Protein AF-A0A527YXX5-F1 (afdb_monomer_lite)

Sequence (80 aa):
DKSEKHADIGDEDALESHTFRGVGEIELPAPGLGSLNYDLYLKRLAEKHPNIPVIIEHLSEDDVPRAKKFLDGKFRANGL

Radius of gyration: 15.57 Å; chains: 1; bounding box: 40×31×30 Å

pLDDT: mean 81.22, std 19.36, range [45.91, 98.44]

Foldseek 3Di:
DFDFDWDPPVDPPDDPVNTPGRPGPDDPDAAPRDDDPLLVVLVVCCVPPVPDDDDGDDPDPVCVVVSVVNNVVSCVVNVD

Secondary structure (DSSP, 8-state):
--S------S-TT--GGGS----SS---PPTTTS---HHHHHHHHHHH-TTPPPP---S-GGGHHHHHHHHHHHHHHTT-

Structure (mmCIF, N/CA/C/O backbone):
data_AF-A0A527YXX5-F1
#
_entry.id   AF-A0A527YXX5-F1
#
loop_
_atom_site.group_PDB
_atom_site.id
_atom_site.type_symbol
_atom_site.label_atom_id
_atom_site.label_alt_id
_atom_site.label_comp_id
_atom_site.label_asym_id
_atom_site.label_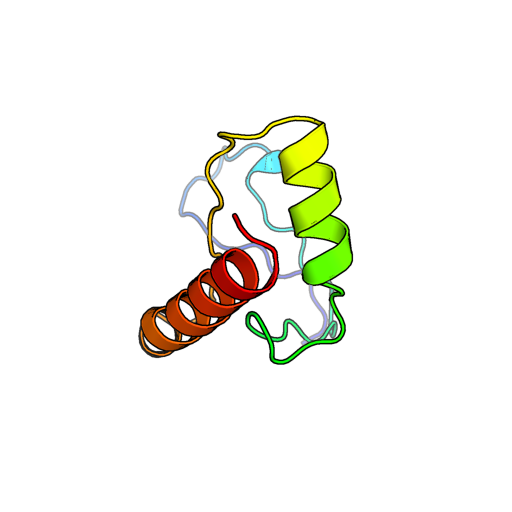entity_id
_atom_site.label_seq_id
_atom_site.pdbx_PDB_ins_code
_atom_site.Cartn_x
_atom_site.Cartn_y
_atom_site.Cartn_z
_atom_site.occupancy
_atom_site.B_iso_or_equiv
_atom_site.auth_seq_id
_atom_site.auth_comp_id
_atom_site.auth_asym_id
_atom_site.auth_atom_id
_atom_site.pdbx_PDB_model_num
ATOM 1 N N . ASP A 1 1 ? 27.250 -0.388 -11.598 1.00 47.22 1 ASP A N 1
ATOM 2 C CA . ASP A 1 1 ? 27.775 0.962 -11.340 1.00 47.22 1 ASP A CA 1
ATOM 3 C C . ASP A 1 1 ? 27.113 1.479 -10.068 1.00 47.22 1 ASP A C 1
ATOM 5 O O . ASP A 1 1 ? 25.923 1.234 -9.908 1.00 47.22 1 ASP A O 1
ATOM 9 N N . LYS A 1 2 ? 27.900 2.010 -9.127 1.00 46.19 2 LYS A N 1
ATOM 10 C CA . LYS A 1 2 ? 27.545 2.235 -7.703 1.00 46.19 2 LYS A CA 1
ATOM 11 C C . LYS A 1 2 ? 27.264 3.710 -7.386 1.00 46.19 2 LYS A C 1
ATOM 13 O O . LYS A 1 2 ? 27.293 4.109 -6.225 1.00 46.19 2 LYS A O 1
ATOM 18 N N . SER A 1 3 ? 27.086 4.521 -8.417 1.00 50.66 3 SER A N 1
ATOM 19 C CA . SER A 1 3 ? 26.788 5.941 -8.308 1.00 50.66 3 SER A CA 1
ATOM 20 C C . SER A 1 3 ? 25.343 6.157 -7.862 1.00 50.66 3 SER A C 1
ATOM 22 O O . SER A 1 3 ? 24.436 5.412 -8.245 1.00 50.66 3 SER A O 1
ATOM 24 N N . GLU A 1 4 ? 25.136 7.180 -7.030 1.00 49.50 4 GLU A N 1
ATOM 25 C CA . GLU A 1 4 ? 23.806 7.719 -6.758 1.00 49.50 4 GLU A CA 1
ATOM 26 C C . GLU A 1 4 ? 23.123 8.028 -8.095 1.00 49.50 4 GLU A C 1
ATOM 28 O O . GLU A 1 4 ? 23.687 8.694 -8.965 1.00 49.50 4 GLU A O 1
ATOM 33 N N . LYS A 1 5 ? 21.920 7.484 -8.286 1.00 54.34 5 LYS A N 1
ATOM 34 C CA . LYS A 1 5 ? 21.125 7.751 -9.480 1.00 54.34 5 LYS A CA 1
ATOM 35 C C . LYS A 1 5 ? 20.192 8.902 -9.169 1.00 54.34 5 LYS A C 1
ATOM 37 O O . LYS A 1 5 ? 19.277 8.747 -8.366 1.00 54.34 5 LYS A O 1
ATOM 42 N N . HIS A 1 6 ? 20.430 10.031 -9.816 1.00 55.44 6 HIS A N 1
ATOM 43 C CA . HIS A 1 6 ? 19.459 11.108 -9.887 1.00 55.44 6 HIS A CA 1
ATOM 44 C C . HIS A 1 6 ? 18.490 10.772 -11.021 1.00 55.44 6 HIS A C 1
ATOM 46 O O . HIS A 1 6 ? 18.922 10.425 -12.121 1.00 55.44 6 HIS A O 1
ATOM 52 N N . ALA A 1 7 ? 17.184 10.816 -10.751 1.00 53.31 7 ALA A N 1
ATOM 53 C CA . ALA A 1 7 ? 16.212 10.855 -11.833 1.00 53.31 7 ALA A CA 1
ATOM 54 C C . ALA A 1 7 ? 16.439 12.173 -12.585 1.00 53.31 7 ALA A C 1
ATOM 56 O O . ALA A 1 7 ? 16.278 13.242 -11.999 1.00 53.31 7 ALA A O 1
ATOM 57 N N . ASP A 1 8 ? 16.877 12.091 -13.841 1.00 57.91 8 ASP A N 1
ATOM 58 C CA . ASP A 1 8 ? 16.989 13.256 -14.713 1.00 57.91 8 ASP A CA 1
ATOM 59 C C . ASP A 1 8 ? 15.572 13.694 -15.092 1.00 57.91 8 ASP A C 1
ATOM 61 O O . ASP A 1 8 ? 14.933 13.124 -15.977 1.00 57.91 8 ASP A O 1
ATOM 65 N N . ILE A 1 9 ? 15.045 14.649 -14.331 1.00 59.34 9 ILE A N 1
ATOM 66 C CA . ILE A 1 9 ? 13.728 15.244 -14.564 1.00 59.34 9 ILE A CA 1
ATOM 67 C C . ILE A 1 9 ? 13.779 16.365 -15.615 1.00 59.34 9 ILE A C 1
ATOM 69 O O . ILE A 1 9 ? 12.763 17.019 -15.842 1.00 59.34 9 ILE A O 1
ATOM 73 N N . GLY A 1 10 ? 14.922 16.559 -16.291 1.00 54.75 10 GLY A N 1
ATOM 74 C CA . GLY A 1 10 ? 15.085 17.530 -17.375 1.00 54.75 10 GLY A CA 1
ATOM 75 C C .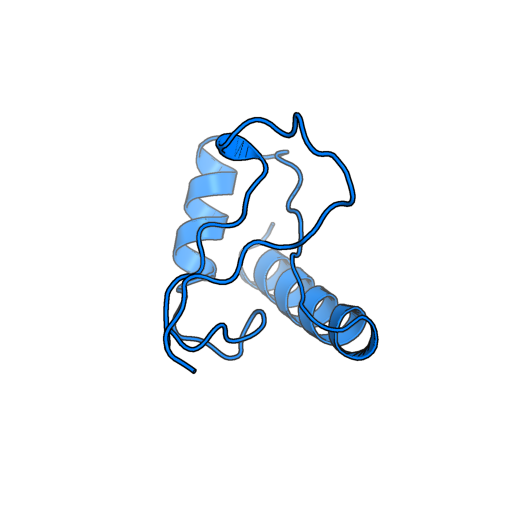 GLY A 1 10 ? 15.080 18.991 -16.923 1.00 54.75 10 GLY A C 1
ATOM 76 O O . GLY A 1 10 ? 14.849 19.875 -17.745 1.00 54.75 10 GLY A O 1
ATOM 77 N N . ASP A 1 11 ? 15.304 19.242 -15.633 1.00 58.59 11 ASP A N 1
ATOM 78 C CA . ASP A 1 11 ? 15.307 20.571 -15.027 1.00 58.59 11 ASP A CA 1
ATOM 79 C C . ASP A 1 11 ? 16.603 20.760 -14.227 1.00 58.59 11 ASP A C 1
ATOM 81 O O . ASP A 1 11 ? 16.798 20.140 -13.178 1.00 58.59 11 ASP A O 1
ATOM 85 N N . GLU A 1 12 ? 17.511 21.583 -14.760 1.00 60.81 12 GLU A N 1
ATOM 86 C CA . GLU A 1 12 ? 18.829 21.866 -14.171 1.00 60.81 12 GLU A CA 1
ATOM 87 C C . GLU A 1 12 ? 18.726 22.612 -12.824 1.00 60.81 12 GLU A C 1
ATOM 89 O O . GLU A 1 12 ? 19.680 22.590 -12.045 1.00 60.81 12 GLU A O 1
ATOM 94 N N . ASP A 1 13 ? 17.562 23.198 -12.515 1.00 62.53 13 ASP A N 1
ATOM 95 C CA . ASP A 1 13 ? 17.294 23.981 -11.302 1.00 62.53 13 ASP A CA 1
ATOM 96 C C . ASP A 1 13 ? 16.358 23.263 -10.308 1.00 62.53 13 ASP A C 1
ATOM 98 O O . ASP A 1 13 ? 15.870 23.864 -9.340 1.00 62.53 13 ASP A O 1
ATOM 102 N N . ALA A 1 14 ? 16.093 21.968 -10.506 1.00 59.28 14 ALA A N 1
ATOM 103 C CA . ALA A 1 14 ? 15.243 21.209 -9.599 1.00 59.28 14 ALA A CA 1
ATOM 104 C C . ALA A 1 14 ? 15.816 21.202 -8.168 1.00 59.28 14 ALA A C 1
ATOM 106 O O . ALA A 1 14 ? 16.919 20.716 -7.916 1.00 59.28 14 ALA A O 1
ATOM 107 N N . LEU A 1 15 ? 15.037 21.714 -7.203 1.00 57.03 15 LEU A N 1
ATOM 108 C CA . LEU A 1 15 ? 15.3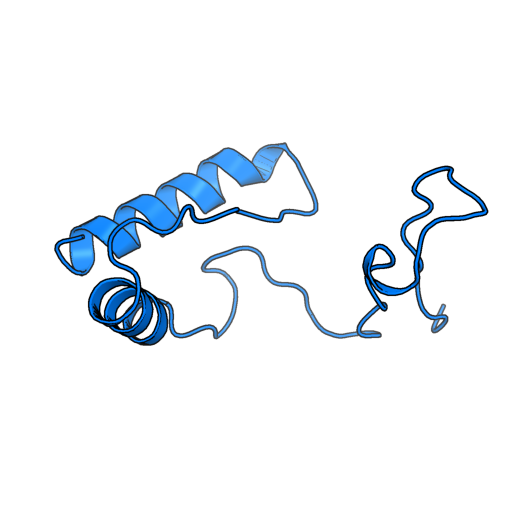90 21.691 -5.777 1.00 57.03 15 LEU A CA 1
ATOM 109 C C . LEU A 1 15 ? 15.787 20.268 -5.351 1.00 57.03 15 LEU A C 1
ATOM 111 O O . LEU A 1 15 ? 15.134 19.308 -5.752 1.00 57.03 15 LEU A O 1
ATOM 115 N N . GLU A 1 16 ? 16.782 20.116 -4.468 1.00 53.44 16 GLU A N 1
ATOM 116 C CA . GLU A 1 16 ? 17.232 18.795 -3.984 1.00 53.44 16 GLU A CA 1
ATOM 117 C C . GLU A 1 16 ? 16.084 17.907 -3.458 1.00 53.44 16 GLU A C 1
ATOM 119 O O . GLU A 1 16 ? 16.156 16.682 -3.555 1.00 53.44 16 GLU A O 1
ATOM 124 N N . SER A 1 17 ? 15.002 18.504 -2.945 1.00 54.75 17 SER A N 1
ATOM 125 C CA . SER A 1 17 ? 13.781 17.803 -2.520 1.00 54.75 17 SER A CA 1
ATOM 126 C C . SER A 1 17 ? 13.020 17.095 -3.648 1.00 54.75 17 SER A C 1
ATOM 128 O O . SER A 1 17 ? 12.177 16.249 -3.363 1.00 54.75 17 SER A O 1
ATOM 130 N N . HIS A 1 18 ? 13.283 17.449 -4.907 1.00 45.91 18 HIS A N 1
ATOM 131 C CA . HIS A 1 18 ? 12.722 16.841 -6.117 1.00 45.91 18 HIS A CA 1
ATOM 132 C C . HIS A 1 18 ? 13.673 15.837 -6.775 1.00 45.91 18 HIS A C 1
ATOM 134 O O . HIS A 1 18 ? 13.303 15.192 -7.753 1.00 45.91 18 HIS A O 1
ATOM 140 N N . THR A 1 19 ? 14.867 15.642 -6.207 1.00 49.69 19 THR A N 1
ATOM 141 C CA . THR A 1 19 ? 15.744 14.532 -6.577 1.00 49.69 19 THR A CA 1
ATOM 142 C C . THR A 1 19 ? 15.476 13.347 -5.657 1.00 49.69 19 THR A C 1
ATOM 144 O O . THR A 1 19 ? 15.629 13.430 -4.436 1.00 49.69 19 THR A O 1
ATOM 147 N N . PHE A 1 20 ? 15.061 12.218 -6.232 1.00 50.28 20 PHE A N 1
ATOM 148 C CA . PHE A 1 20 ? 15.006 10.958 -5.500 1.00 50.28 20 PHE A CA 1
ATOM 149 C C . PHE A 1 20 ? 16.451 10.559 -5.184 1.00 50.28 20 PHE A C 1
ATOM 151 O O . PHE A 1 20 ? 17.169 10.091 -6.067 1.00 50.28 20 PHE A O 1
ATOM 158 N N . ARG A 1 21 ? 16.926 10.818 -3.958 1.00 55.25 21 ARG A N 1
ATOM 159 C CA . ARG A 1 21 ? 18.275 10.412 -3.544 1.00 55.25 21 ARG A CA 1
ATOM 160 C C . ARG A 1 21 ? 18.349 8.889 -3.615 1.00 55.25 21 ARG A C 1
ATOM 162 O O . ARG A 1 21 ? 17.730 8.191 -2.813 1.00 55.25 21 ARG A O 1
ATOM 169 N N . GLY A 1 22 ? 19.057 8.389 -4.626 1.00 51.03 22 GLY A N 1
ATOM 170 C CA . GLY A 1 22 ? 19.183 6.967 -4.906 1.00 51.03 22 GLY A CA 1
ATOM 171 C C . GLY A 1 22 ? 19.706 6.206 -3.690 1.00 51.03 22 GLY A C 1
ATOM 172 O O . GLY A 1 22 ? 20.799 6.459 -3.198 1.00 51.03 22 GLY A O 1
ATOM 173 N N . VAL A 1 23 ? 18.930 5.232 -3.228 1.00 53.00 23 VAL A N 1
ATOM 174 C CA . VAL A 1 23 ? 19.187 4.400 -2.042 1.00 53.00 23 VAL A CA 1
ATOM 175 C C . VAL A 1 23 ? 20.279 3.324 -2.239 1.00 53.00 23 VAL A C 1
ATOM 177 O O . VAL A 1 23 ? 20.315 2.331 -1.519 1.00 53.00 23 VAL A O 1
ATOM 180 N N . GLY A 1 24 ? 21.190 3.480 -3.205 1.00 58.19 24 GLY A N 1
ATOM 181 C CA . GLY A 1 24 ? 22.163 2.435 -3.561 1.00 58.19 24 G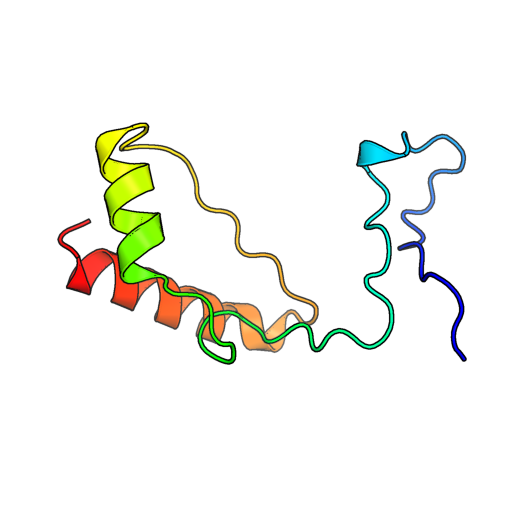LY A CA 1
ATOM 182 C C . GLY A 1 24 ? 21.492 1.122 -4.013 1.00 58.19 24 GLY A C 1
ATOM 183 O O . GLY A 1 24 ? 20.447 1.156 -4.656 1.00 58.19 24 GLY A O 1
ATOM 184 N N . GLU A 1 25 ? 22.073 -0.040 -3.675 1.00 54.03 25 GLU A N 1
ATOM 185 C CA . GLU A 1 25 ? 21.459 -1.376 -3.871 1.00 54.03 25 GLU A CA 1
ATOM 186 C C . GLU A 1 25 ? 20.407 -1.706 -2.794 1.00 54.03 25 GLU A C 1
ATOM 188 O O . GLU A 1 25 ? 20.424 -2.773 -2.182 1.00 54.03 25 GLU A O 1
ATOM 193 N N . ILE A 1 26 ? 19.489 -0.784 -2.513 1.00 61.69 26 ILE A N 1
ATOM 194 C CA . ILE A 1 26 ? 18.287 -1.134 -1.757 1.00 61.69 26 ILE A CA 1
ATOM 195 C C . ILE A 1 26 ? 17.266 -1.657 -2.762 1.00 61.69 26 ILE A C 1
ATOM 197 O O . ILE A 1 26 ? 16.912 -0.981 -3.727 1.00 61.69 26 ILE A O 1
ATOM 201 N N . GLU A 1 27 ? 16.815 -2.890 -2.543 1.00 66.69 27 GLU A N 1
ATOM 202 C CA . GLU A 1 27 ? 15.669 -3.441 -3.251 1.00 66.69 27 GLU A CA 1
ATOM 203 C C . GLU A 1 27 ? 14.491 -2.476 -3.052 1.00 66.69 27 GLU A C 1
ATOM 205 O O . GLU A 1 27 ? 14.147 -2.130 -1.920 1.00 66.69 27 GLU A O 1
ATOM 210 N N . LEU A 1 28 ? 13.910 -2.003 -4.155 1.00 73.81 28 LEU A N 1
ATOM 211 C CA . LEU A 1 28 ? 12.726 -1.145 -4.173 1.00 73.81 28 LEU A CA 1
ATOM 212 C C . LEU A 1 28 ? 11.511 -2.010 -4.531 1.00 73.81 28 LEU A C 1
ATOM 214 O O . LEU A 1 28 ? 11.020 -1.936 -5.661 1.00 73.81 28 LEU A O 1
ATOM 218 N N . PRO A 1 29 ? 11.049 -2.901 -3.632 1.00 85.56 29 PRO A N 1
ATOM 219 C CA . PRO A 1 29 ? 9.948 -3.782 -3.954 1.00 85.56 29 PRO A CA 1
ATOM 220 C C . PRO A 1 29 ? 8.670 -2.964 -4.134 1.00 85.56 29 PRO A C 1
ATOM 222 O O . PRO A 1 29 ? 8.315 -2.127 -3.301 1.00 85.56 29 PRO A O 1
ATOM 225 N N . ALA A 1 30 ? 7.949 -3.255 -5.215 1.00 92.44 30 ALA A N 1
ATOM 226 C CA . ALA A 1 30 ? 6.641 -2.678 -5.474 1.00 92.44 30 ALA A CA 1
ATOM 227 C C . ALA A 1 30 ? 5.665 -2.953 -4.313 1.00 92.44 30 ALA A C 1
ATOM 229 O O . ALA A 1 30 ? 5.855 -3.910 -3.549 1.00 92.44 30 ALA A O 1
ATOM 230 N N . PRO A 1 31 ? 4.567 -2.184 -4.184 1.00 95.12 31 PRO A N 1
ATOM 231 C CA . PRO A 1 31 ? 3.634 -2.365 -3.083 1.00 95.12 31 PRO A CA 1
ATOM 232 C C . PRO A 1 31 ? 3.165 -3.810 -2.912 1.00 95.12 31 PRO A C 1
ATOM 234 O O . PRO A 1 31 ? 2.683 -4.430 -3.860 1.00 95.12 31 PRO A O 1
ATOM 237 N N . GLY A 1 32 ? 3.322 -4.351 -1.704 1.00 93.88 32 GLY A N 1
ATOM 238 C CA . GLY A 1 32 ? 2.971 -5.736 -1.375 1.00 93.88 32 GLY A CA 1
ATOM 239 C C . GLY A 1 32 ? 4.001 -6.806 -1.752 1.00 93.88 32 GLY A C 1
ATOM 240 O O . GLY A 1 32 ? 3.753 -7.974 -1.466 1.00 93.88 32 GLY A O 1
ATOM 241 N N . LEU A 1 33 ? 5.137 -6.438 -2.351 1.00 94.12 33 LEU A N 1
ATOM 242 C CA . LEU A 1 33 ? 6.255 -7.354 -2.627 1.00 94.12 33 LEU A CA 1
ATOM 243 C C . LEU A 1 33 ? 7.405 -7.214 -1.617 1.00 94.12 33 LEU A C 1
ATOM 245 O O . LEU A 1 33 ? 8.339 -8.005 -1.632 1.00 94.12 33 LEU A O 1
ATOM 249 N N . GLY A 1 34 ? 7.335 -6.206 -0.742 1.00 91.88 34 GLY A N 1
ATOM 250 C CA . GLY A 1 34 ? 8.327 -5.932 0.294 1.00 91.88 34 GLY A CA 1
ATOM 251 C C . GLY A 1 34 ? 7.850 -6.262 1.706 1.00 91.88 34 GLY A C 1
ATOM 252 O O . GLY A 1 34 ? 6.808 -6.878 1.921 1.00 91.88 34 GLY A O 1
ATOM 253 N N . SER A 1 35 ? 8.602 -5.781 2.693 1.00 92.50 35 SER A N 1
ATOM 254 C CA . SER A 1 35 ? 8.370 -6.030 4.123 1.00 92.50 35 SER A CA 1
ATOM 255 C C . SER A 1 35 ? 7.593 -4.921 4.847 1.00 92.50 35 SER A C 1
ATOM 257 O O . SER A 1 35 ? 7.446 -4.966 6.070 1.00 92.50 35 SER A O 1
ATOM 259 N N . LEU A 1 36 ? 7.080 -3.916 4.125 1.00 93.50 36 LEU A N 1
ATOM 260 C CA . LEU A 1 36 ? 6.326 -2.817 4.730 1.00 93.50 36 LEU A CA 1
ATOM 261 C C . LEU A 1 36 ? 5.041 -3.330 5.403 1.00 93.50 36 LEU A C 1
ATOM 263 O O . LEU A 1 36 ? 4.209 -3.993 4.784 1.00 93.50 36 LEU A O 1
ATOM 267 N N . ASN A 1 37 ? 4.836 -2.966 6.670 1.00 97.25 37 ASN A N 1
ATOM 268 C CA . ASN A 1 37 ? 3.628 -3.320 7.414 1.00 97.25 37 ASN A CA 1
ATOM 269 C C . ASN A 1 37 ? 2.467 -2.362 7.092 1.00 97.25 37 ASN A C 1
ATOM 271 O O . ASN A 1 37 ? 2.170 -1.443 7.856 1.00 97.25 37 ASN A O 1
ATOM 275 N N . TYR A 1 38 ? 1.809 -2.582 5.953 1.00 97.50 38 TYR A N 1
ATOM 276 C CA . TYR A 1 38 ? 0.697 -1.747 5.484 1.00 97.50 38 TYR A CA 1
ATOM 277 C C . TYR A 1 38 ? -0.422 -1.582 6.517 1.00 97.50 38 TYR A C 1
ATOM 279 O O . TYR A 1 38 ? -0.926 -0.477 6.688 1.00 97.50 38 TYR A O 1
ATOM 287 N N . ASP A 1 39 ? -0.785 -2.645 7.237 1.00 97.94 39 ASP A N 1
ATOM 288 C CA . ASP A 1 39 ? -1.910 -2.608 8.178 1.00 97.94 39 ASP A CA 1
ATOM 289 C C . ASP A 1 39 ? -1.644 -1.635 9.338 1.00 97.94 39 ASP A C 1
ATOM 291 O O . ASP A 1 39 ? -2.529 -0.876 9.733 1.00 97.94 39 ASP A O 1
ATOM 295 N N . LEU A 1 40 ? -0.408 -1.591 9.849 1.00 98.19 40 LEU A N 1
ATOM 296 C CA . LEU A 1 40 ? -0.018 -0.628 10.882 1.00 98.19 40 LEU A CA 1
ATOM 297 C C . LEU A 1 40 ? -0.102 0.818 10.377 1.00 98.19 40 LEU A C 1
ATOM 299 O O . LEU A 1 40 ? -0.649 1.682 11.066 1.00 98.19 40 LEU A O 1
ATOM 303 N N . TYR A 1 41 ? 0.471 1.097 9.205 1.00 96.94 41 TYR A N 1
ATOM 304 C CA . TYR A 1 41 ? 0.559 2.465 8.694 1.00 96.94 41 TYR A CA 1
ATOM 305 C C . TYR A 1 41 ? -0.797 3.004 8.241 1.00 96.94 41 TYR A C 1
ATOM 307 O O . TYR A 1 41 ? -1.110 4.148 8.560 1.00 96.94 41 TYR A O 1
ATOM 315 N N . LEU A 1 42 ? -1.627 2.193 7.580 1.00 96.62 42 LEU A N 1
ATOM 316 C CA . LEU A 1 42 ? -2.961 2.614 7.147 1.00 96.62 42 LEU A CA 1
ATOM 317 C C . LEU A 1 42 ? -3.868 2.950 8.336 1.00 96.62 42 LEU A C 1
ATOM 319 O O . LEU A 1 42 ? -4.514 3.993 8.316 1.00 96.62 42 LEU A O 1
ATOM 323 N N . LYS A 1 43 ? -3.857 2.145 9.409 1.00 96.88 43 LYS A N 1
ATOM 324 C CA . LYS A 1 43 ? -4.614 2.462 10.636 1.00 96.88 43 LYS A CA 1
ATOM 325 C C . LYS A 1 43 ? -4.152 3.771 11.271 1.00 96.88 43 LYS A C 1
ATOM 327 O O . LYS A 1 43 ? -4.969 4.635 11.566 1.00 96.88 43 LYS A O 1
ATOM 332 N N . ARG A 1 44 ? -2.836 3.956 11.419 1.00 97.06 44 ARG A N 1
ATOM 333 C CA . ARG A 1 44 ? -2.271 5.192 11.986 1.00 97.06 44 ARG A CA 1
ATOM 334 C C . ARG A 1 44 ? -2.573 6.424 11.134 1.00 97.06 44 ARG A C 1
ATOM 336 O O . ARG A 1 44 ? -2.793 7.501 11.684 1.00 97.06 44 ARG A O 1
ATOM 343 N N . LEU A 1 45 ? -2.559 6.284 9.807 1.00 96.50 45 LEU A N 1
ATOM 344 C CA . LEU A 1 45 ? -2.954 7.357 8.896 1.00 96.50 45 LEU A CA 1
ATOM 345 C C . LEU A 1 45 ? -4.438 7.673 9.048 1.00 96.50 45 LEU A C 1
ATOM 347 O O . LEU A 1 45 ? -4.772 8.841 9.185 1.00 96.50 45 LEU A O 1
ATOM 351 N N . ALA A 1 46 ? -5.304 6.663 9.112 1.00 96.06 46 ALA A N 1
ATOM 352 C CA . ALA A 1 46 ? -6.734 6.866 9.309 1.00 96.06 46 ALA A CA 1
ATOM 353 C C . ALA A 1 46 ? -7.058 7.571 10.639 1.00 96.06 46 ALA A C 1
ATOM 355 O O . ALA A 1 46 ? -7.907 8.456 10.676 1.00 96.06 46 ALA A O 1
ATOM 356 N N . GLU A 1 47 ? -6.345 7.232 11.717 1.00 97.06 47 GLU A N 1
ATOM 357 C CA . GLU A 1 47 ? -6.503 7.870 13.032 1.00 97.06 47 GLU A CA 1
ATOM 358 C C . GLU A 1 47 ? -6.119 9.356 13.025 1.00 97.06 47 GLU A C 1
ATOM 360 O O . GLU A 1 47 ? -6.769 10.169 13.680 1.00 97.06 47 GLU A O 1
ATOM 365 N N . LYS A 1 48 ? -5.046 9.721 12.312 1.00 97.31 48 LYS A N 1
ATOM 366 C CA . LYS A 1 48 ? -4.501 11.090 12.334 1.00 97.31 48 LYS A CA 1
ATOM 367 C C . LYS A 1 48 ? -5.036 11.978 11.213 1.00 97.31 48 LYS A C 1
ATOM 369 O O . LYS A 1 48 ? -5.215 13.177 11.409 1.00 97.31 48 LYS A O 1
ATOM 374 N N . HIS A 1 49 ? 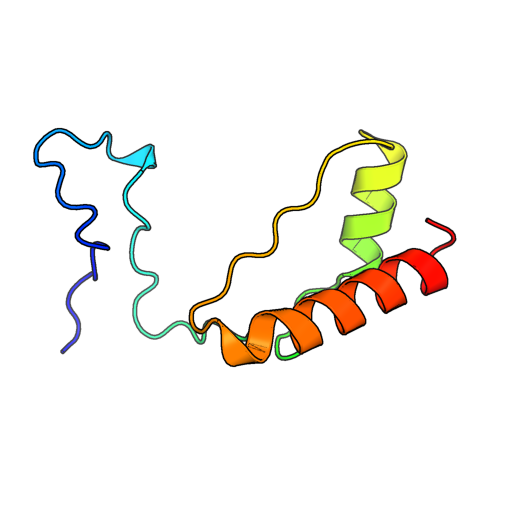-5.254 11.397 10.038 1.00 96.56 49 HIS A N 1
ATOM 375 C CA . HIS A 1 49 ? -5.579 12.073 8.785 1.00 96.56 49 HIS A CA 1
ATOM 376 C C . HIS A 1 49 ? -6.516 11.193 7.923 1.00 96.56 49 HIS A C 1
ATOM 378 O O . HIS A 1 49 ? -6.102 10.700 6.873 1.00 96.56 49 HIS A O 1
ATOM 384 N N . PRO A 1 50 ? -7.787 10.998 8.326 1.00 92.19 50 PRO A N 1
ATOM 385 C CA . PRO A 1 50 ? -8.690 9.993 7.745 1.00 92.19 50 PRO A CA 1
ATOM 386 C C . PRO A 1 50 ? -8.969 10.121 6.240 1.00 92.19 50 PRO A C 1
ATOM 388 O O . PRO A 1 50 ? -9.331 9.135 5.613 1.00 92.19 50 PRO A O 1
ATOM 391 N N . ASN A 1 51 ? -8.778 11.304 5.651 1.00 90.75 51 ASN A N 1
ATOM 392 C CA . ASN A 1 51 ? -9.063 11.579 4.237 1.00 90.75 51 ASN A CA 1
ATOM 393 C C . ASN A 1 51 ? -7.810 11.961 3.434 1.00 90.75 51 ASN A C 1
ATOM 395 O O . ASN A 1 51 ? -7.910 12.653 2.419 1.00 90.75 51 ASN A O 1
ATOM 399 N N . ILE A 1 52 ? -6.618 11.594 3.909 1.00 92.62 52 ILE A N 1
ATOM 400 C CA . ILE A 1 52 ? -5.381 11.918 3.195 1.00 92.62 52 ILE A CA 1
ATOM 401 C C . ILE A 1 52 ? -5.296 11.117 1.882 1.00 92.62 52 ILE A C 1
ATOM 403 O O . ILE A 1 52 ? -5.511 9.901 1.897 1.00 92.62 52 ILE A O 1
ATOM 407 N N . PRO A 1 53 ? -4.988 11.754 0.736 1.00 92.62 53 PRO A N 1
ATOM 408 C CA . PRO A 1 53 ? -4.779 11.019 -0.504 1.00 92.62 53 PRO A CA 1
ATOM 409 C C . PRO A 1 53 ? -3.535 10.132 -0.389 1.00 92.62 53 PRO A C 1
ATOM 411 O O . PRO A 1 53 ? -2.496 10.565 0.109 1.00 92.62 53 PRO A O 1
ATOM 414 N N . VAL A 1 54 ? -3.631 8.897 -0.885 1.00 93.56 54 VAL A N 1
ATOM 415 C CA . VAL A 1 54 ? -2.487 7.983 -0.989 1.00 93.56 54 VAL A CA 1
ATOM 416 C C . VAL A 1 54 ? -2.011 7.920 -2.434 1.00 93.56 54 VAL A C 1
ATOM 418 O O . VAL A 1 54 ? -2.787 7.620 -3.340 1.00 93.56 54 VAL A O 1
ATOM 421 N N . ILE A 1 55 ? -0.724 8.201 -2.631 1.00 94.31 55 ILE A N 1
ATOM 422 C CA . ILE A 1 55 ? -0.049 8.186 -3.930 1.00 94.31 55 ILE A CA 1
ATOM 423 C C . ILE A 1 55 ? 0.737 6.877 -4.041 1.00 94.31 55 ILE A C 1
ATOM 425 O O . ILE A 1 55 ? 1.461 6.504 -3.119 1.00 94.31 55 ILE A O 1
ATOM 429 N N . 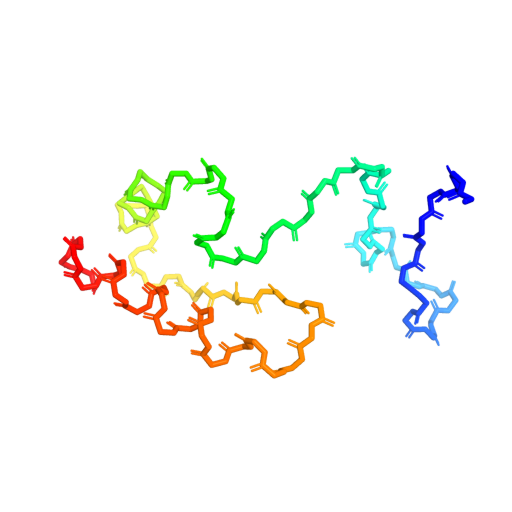ILE A 1 56 ? 0.574 6.169 -5.160 1.00 93.00 56 ILE A N 1
ATOM 430 C CA . ILE A 1 56 ? 1.338 4.959 -5.472 1.00 93.00 56 ILE A CA 1
ATOM 431 C C . ILE A 1 56 ? 2.482 5.357 -6.396 1.00 93.00 56 ILE A C 1
ATOM 433 O O . ILE A 1 56 ? 2.245 5.747 -7.536 1.00 93.00 56 ILE A O 1
ATOM 437 N N . GLU A 1 57 ? 3.709 5.234 -5.903 1.00 89.62 57 GLU A N 1
ATOM 438 C CA . GLU A 1 57 ? 4.919 5.381 -6.706 1.00 89.62 57 GLU A CA 1
ATOM 439 C C . GLU A 1 57 ? 5.333 4.015 -7.268 1.00 89.62 57 GLU A C 1
ATOM 441 O O . GLU A 1 57 ? 5.310 3.004 -6.557 1.00 89.62 57 GLU A O 1
ATOM 446 N N . HIS A 1 58 ? 5.662 3.966 -8.559 1.00 89.12 58 HIS A N 1
ATOM 447 C CA . HIS A 1 58 ? 6.053 2.736 -9.238 1.00 89.12 58 HIS A CA 1
ATOM 448 C C . HIS A 1 58 ? 7.073 3.011 -10.352 1.00 89.12 58 HIS A C 1
ATOM 450 O O . HIS A 1 58 ? 7.035 4.067 -10.975 1.00 89.12 58 HIS A O 1
ATOM 456 N N . LEU A 1 59 ? 7.960 2.046 -10.621 1.00 88.00 59 LEU A N 1
ATOM 457 C CA . LEU A 1 59 ? 9.016 2.164 -11.641 1.00 88.00 59 LEU A CA 1
ATOM 458 C C . LEU A 1 59 ? 8.559 1.792 -13.061 1.00 88.00 59 LEU A C 1
ATOM 460 O O . LEU A 1 59 ? 9.232 2.116 -14.033 1.00 88.00 59 LEU A O 1
ATOM 464 N N . SER A 1 60 ? 7.442 1.075 -13.173 1.00 88.00 60 SER A N 1
ATOM 465 C CA . SER A 1 60 ? 6.890 0.570 -14.435 1.00 88.00 60 SER A CA 1
ATOM 466 C C . SER A 1 60 ? 5.369 0.687 -14.467 1.00 88.00 60 SER A C 1
ATOM 468 O O . SER A 1 60 ? 4.697 0.347 -13.495 1.00 88.00 60 SER A O 1
ATOM 470 N N . GLU A 1 61 ? 4.814 1.170 -15.572 1.00 92.56 61 GLU A N 1
ATOM 471 C CA . GLU A 1 61 ? 3.378 1.446 -15.696 1.00 92.56 61 GLU A CA 1
ATOM 472 C C . GLU A 1 61 ? 2.517 0.173 -15.645 1.00 92.56 61 GLU A C 1
ATOM 474 O O . GLU A 1 61 ? 1.421 0.173 -15.083 1.00 92.56 61 GLU A O 1
ATOM 479 N N . ASP A 1 62 ? 3.028 -0.936 -16.175 1.00 95.06 62 ASP A N 1
ATOM 480 C CA . ASP A 1 62 ? 2.316 -2.213 -16.287 1.00 95.06 62 ASP A CA 1
ATOM 481 C C . ASP A 1 62 ? 1.951 -2.857 -14.938 1.00 95.06 62 ASP A C 1
ATOM 483 O O . ASP A 1 62 ? 0.944 -3.563 -14.843 1.00 95.06 62 ASP A O 1
ATOM 487 N N . ASP A 1 63 ? 2.714 -2.582 -13.879 1.00 95.38 63 ASP A N 1
ATOM 488 C CA . ASP A 1 63 ? 2.445 -3.104 -12.534 1.00 95.38 63 ASP A CA 1
ATOM 489 C C . ASP A 1 63 ? 1.545 -2.184 -11.688 1.00 95.38 63 ASP A C 1
ATOM 491 O O . ASP A 1 63 ? 1.001 -2.608 -10.660 1.00 95.38 63 ASP A O 1
ATOM 495 N N . VAL A 1 64 ? 1.307 -0.940 -12.123 1.00 96.00 64 VAL A N 1
ATOM 496 C CA . VAL A 1 64 ? 0.437 0.017 -11.412 1.00 96.00 64 VAL A CA 1
ATOM 497 C C . VAL A 1 64 ? -0.952 -0.577 -11.112 1.00 96.00 64 VAL A C 1
ATOM 499 O O . VAL A 1 64 ? -1.407 -0.460 -9.966 1.00 96.00 64 VAL A O 1
ATOM 502 N N . PRO A 1 65 ? -1.633 -1.285 -12.042 1.00 97.81 65 PRO A N 1
ATOM 503 C CA . PRO A 1 65 ? -2.914 -1.929 -11.750 1.00 97.81 65 PRO A CA 1
ATOM 504 C C . PRO A 1 65 ? -2.843 -2.969 -10.620 1.00 97.81 65 PRO A C 1
ATOM 506 O O . PRO A 1 65 ? -3.763 -3.058 -9.798 1.00 97.81 65 PRO A O 1
ATOM 509 N N . ARG A 1 66 ? -1.753 -3.745 -10.539 1.00 97.56 66 ARG A N 1
ATOM 510 C CA . ARG A 1 66 ? -1.542 -4.740 -9.475 1.00 97.56 66 ARG A CA 1
ATOM 511 C C . ARG A 1 66 ? -1.302 -4.048 -8.136 1.00 97.56 66 ARG A C 1
ATOM 513 O O . ARG A 1 66 ? -1.966 -4.396 -7.154 1.00 97.56 66 ARG A O 1
ATOM 520 N N . ALA A 1 67 ? -0.407 -3.062 -8.100 1.00 97.44 67 ALA A N 1
ATOM 521 C CA . ALA A 1 67 ? -0.109 -2.274 -6.906 1.00 97.44 67 ALA A CA 1
ATOM 522 C C . ALA A 1 67 ? -1.374 -1.598 -6.349 1.00 97.44 67 ALA A C 1
ATOM 524 O O . ALA A 1 67 ? -1.655 -1.690 -5.150 1.00 97.44 67 ALA A O 1
ATOM 525 N N . LYS A 1 68 ? -2.199 -1.014 -7.229 1.00 97.88 68 LYS A N 1
ATOM 526 C CA . LYS A 1 68 ? -3.495 -0.438 -6.856 1.00 97.88 68 LYS A CA 1
ATOM 527 C C . LYS A 1 68 ? -4.430 -1.483 -6.250 1.00 97.88 68 LYS A C 1
ATOM 529 O O . LYS A 1 68 ? -4.987 -1.255 -5.180 1.00 97.88 68 LYS A O 1
ATOM 534 N N . LYS A 1 69 ? -4.590 -2.643 -6.896 1.00 98.44 69 LYS A N 1
ATOM 535 C CA . LYS A 1 69 ? -5.461 -3.719 -6.395 1.00 98.44 69 LYS A CA 1
ATOM 536 C C . LYS A 1 69 ? -5.029 -4.210 -5.011 1.00 98.44 69 LYS A C 1
ATOM 538 O O . LYS A 1 69 ? -5.887 -4.469 -4.166 1.00 98.44 69 LYS A O 1
ATOM 543 N N . PHE A 1 70 ? -3.723 -4.337 -4.778 1.00 98.06 70 PHE A N 1
ATOM 544 C CA . PHE A 1 70 ? -3.178 -4.690 -3.469 1.00 98.06 70 PHE A CA 1
ATOM 545 C C . PHE A 1 70 ? -3.569 -3.656 -2.405 1.00 98.06 70 PHE A C 1
ATOM 547 O O . PHE A 1 70 ? -4.106 -4.026 -1.359 1.00 98.06 70 PHE A O 1
ATOM 554 N N . LEU A 1 71 ? -3.354 -2.369 -2.689 1.00 97.69 71 LEU A N 1
ATOM 555 C CA . LEU A 1 71 ? -3.640 -1.296 -1.742 1.00 97.69 71 LEU A CA 1
ATOM 556 C C . LEU A 1 71 ? -5.146 -1.163 -1.456 1.00 97.69 71 LEU A C 1
ATOM 558 O O . LEU A 1 71 ? -5.535 -1.097 -0.292 1.00 97.69 71 LEU A O 1
ATOM 562 N N . ASP A 1 72 ? -6.000 -1.235 -2.484 1.00 98.19 72 ASP A N 1
ATOM 563 C CA . ASP A 1 72 ? -7.463 -1.265 -2.326 1.00 98.19 72 ASP A CA 1
ATOM 564 C C . ASP A 1 72 ? -7.905 -2.430 -1.418 1.00 98.19 72 ASP A C 1
ATOM 566 O O . ASP A 1 72 ? -8.816 -2.298 -0.600 1.00 98.19 72 ASP A O 1
ATOM 570 N N . GLY A 1 73 ? -7.270 -3.599 -1.560 1.00 98.44 73 GLY A N 1
ATOM 571 C CA . GLY A 1 73 ? -7.518 -4.757 -0.702 1.00 98.44 73 GLY A CA 1
ATOM 572 C C . GLY A 1 73 ? -7.124 -4.502 0.754 1.00 98.44 73 GLY A C 1
ATOM 573 O O . GLY A 1 73 ? -7.863 -4.881 1.662 1.00 98.44 73 GLY A O 1
ATOM 574 N N . LYS A 1 74 ? -5.995 -3.822 0.979 1.00 98.12 74 LYS A N 1
ATOM 575 C CA . LYS A 1 74 ? -5.529 -3.439 2.315 1.00 98.12 74 LYS A CA 1
ATOM 576 C C . LYS A 1 74 ? -6.446 -2.423 2.988 1.00 98.12 74 LYS A C 1
ATOM 578 O O . LYS A 1 74 ? -6.746 -2.611 4.162 1.00 98.12 74 LYS A O 1
ATOM 583 N N . PHE A 1 75 ? -6.949 -1.421 2.270 1.00 97.31 75 PHE A N 1
ATOM 584 C CA . PHE A 1 75 ? -7.958 -0.504 2.813 1.00 97.31 75 PHE A CA 1
ATOM 585 C C . PHE A 1 75 ? -9.208 -1.261 3.283 1.00 97.31 75 PHE A C 1
ATOM 587 O O . PHE A 1 75 ? -9.529 -1.239 4.473 1.00 97.31 75 PHE A O 1
ATOM 594 N N . ARG A 1 76 ? -9.805 -2.081 2.405 1.00 98.06 76 ARG A N 1
ATOM 595 C CA . ARG A 1 76 ? -10.994 -2.885 2.745 1.00 98.06 76 ARG A CA 1
ATOM 596 C C . ARG A 1 76 ? -10.772 -3.811 3.940 1.00 98.06 76 ARG A C 1
ATOM 598 O O . ARG A 1 76 ? -11.630 -3.896 4.812 1.00 98.06 76 ARG A O 1
ATOM 605 N N . ALA A 1 77 ? -9.627 -4.493 3.999 1.00 98.31 77 ALA A N 1
ATOM 606 C CA . ALA A 1 77 ? -9.295 -5.400 5.101 1.00 98.31 77 ALA A CA 1
ATOM 607 C C . ALA A 1 77 ? -9.170 -4.681 6.457 1.00 98.31 77 ALA A C 1
ATOM 609 O O . ALA A 1 77 ? -9.340 -5.310 7.500 1.00 98.31 77 ALA A O 1
ATOM 610 N N . ASN A 1 78 ? -8.891 -3.376 6.446 1.00 96.88 78 ASN A N 1
ATOM 611 C CA . ASN A 1 78 ? -8.795 -2.540 7.640 1.00 96.88 78 ASN A CA 1
ATOM 612 C C . ASN A 1 78 ? -10.073 -1.726 7.918 1.00 96.88 78 ASN A C 1
ATOM 614 O O . ASN A 1 78 ? -10.095 -0.982 8.896 1.00 96.88 78 ASN A O 1
ATOM 618 N N . GLY A 1 79 ? -11.131 -1.884 7.113 1.00 96.06 79 GLY A N 1
ATOM 619 C CA . GLY A 1 79 ? -12.381 -1.132 7.263 1.00 96.06 79 GLY A CA 1
ATOM 620 C C . GLY A 1 79 ? -12.266 0.345 6.874 1.00 96.06 79 GLY A C 1
ATOM 621 O O . GLY A 1 79 ? -12.972 1.171 7.450 1.00 96.06 79 GLY A O 1
ATOM 622 N N . LEU A 1 80 ? -11.359 0.655 5.944 1.00 93.25 80 LEU A N 1
ATOM 623 C CA . LEU A 1 80 ? -11.073 1.988 5.411 1.00 93.25 80 LEU A CA 1
ATOM 624 C C . LEU A 1 80 ? -11.527 2.118 3.952 1.00 93.25 80 LEU A C 1
ATOM 626 O O . LEU A 1 80 ? -11.533 1.083 3.238 1.00 93.25 80 LEU A O 1
#